Protein AF-A0AAV5VQE6-F1 (afdb_monomer_lite)

Sequence (149 aa):
SFTLLSVVDKVRTVQEENRRARDAAANLRRQAEALIKEAEKVEKQAACRLSNSLNMIEFEIQQSEIDDNLLHNRLANMTTPPPSNTFAPIVAPKVPAPKKGEIVSEYISETIDYGNGIQVTTQKDIQHSGRSKKSGRKSKKSKRPRRRN

pLDDT: mean 70.96, std 20.76, range [38.78, 98.19]

Organism: NCBI:txid1538716

Foldseek 3Di:
DQDPVNVVVVVVVVVVVVVVVVVVVVVVVVVVVVVVVVVVVVVVVVVVVVVVVVVVVVVVVVVVVVVVVVVVVVVVVVPDDDPPPPDDPDPDDDDDDDDPPDDDFDWDWDWDDPDPPDIDIDTDTPPPPDDDDDDDDDDDDDDDDDDDD

Radius of gyration: 41.71 Å; chains: 1; bounding box: 83×59×109 Å

Structure (mmCIF, N/CA/C/O backbone):
data_AF-A0AAV5VQE6-F1
#
_entry.id   AF-A0AAV5VQE6-F1
#
loop_
_atom_site.group_PDB
_atom_site.id
_atom_site.type_symbol
_atom_site.label_atom_id
_atom_site.label_alt_id
_atom_site.label_comp_id
_atom_site.label_asym_id
_atom_site.label_entity_id
_atom_site.la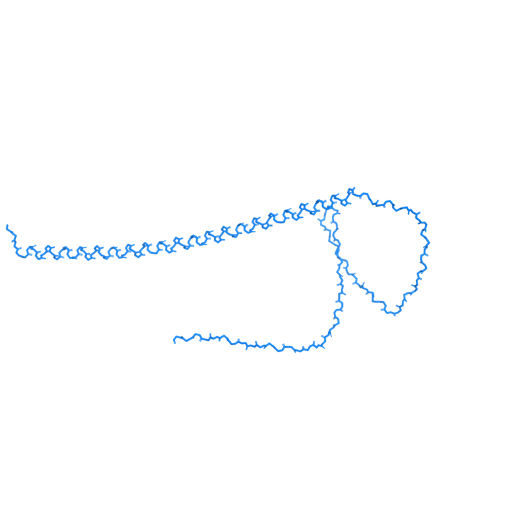bel_seq_id
_atom_site.pdbx_PDB_ins_code
_atom_site.Cartn_x
_atom_site.Cartn_y
_atom_site.Cartn_z
_atom_site.occupancy
_atom_site.B_iso_or_equiv
_atom_site.auth_seq_id
_atom_site.auth_comp_id
_atom_site.auth_asym_id
_atom_site.auth_atom_id
_atom_site.pdbx_PDB_model_num
ATOM 1 N N . SER A 1 1 ? -30.420 15.619 47.903 1.00 54.91 1 SER A N 1
ATOM 2 C CA . SER A 1 1 ? -29.889 14.459 48.643 1.00 54.91 1 SER A CA 1
ATOM 3 C C . SER A 1 1 ? -29.432 13.384 47.683 1.00 54.91 1 SER A C 1
ATOM 5 O O . SER A 1 1 ? -30.186 13.025 46.790 1.00 54.91 1 SER A O 1
ATOM 7 N N . PHE A 1 2 ? -28.197 12.912 47.836 1.00 65.00 2 PHE A N 1
ATOM 8 C CA . PHE A 1 2 ? -27.641 11.796 47.072 1.00 65.00 2 PHE A CA 1
ATOM 9 C C . PHE A 1 2 ? -27.984 10.507 47.830 1.00 65.00 2 PHE A C 1
ATOM 11 O O . PHE A 1 2 ? -27.585 10.358 48.982 1.00 65.00 2 PHE A O 1
ATOM 18 N N . THR A 1 3 ? -28.774 9.613 47.239 1.00 83.81 3 THR A N 1
ATOM 19 C CA . THR A 1 3 ? -29.077 8.311 47.851 1.00 83.81 3 THR A CA 1
ATOM 20 C C . THR A 1 3 ? -28.030 7.290 47.419 1.00 83.81 3 THR A C 1
ATOM 22 O O . THR A 1 3 ? -27.503 7.367 46.309 1.00 83.81 3 THR A O 1
ATOM 25 N N . LEU A 1 4 ? -27.726 6.317 48.282 1.00 84.88 4 LEU A N 1
ATOM 26 C CA . LEU A 1 4 ? -26.753 5.257 47.990 1.00 84.88 4 LEU A CA 1
ATOM 27 C C . LEU A 1 4 ? -27.097 4.513 46.682 1.00 84.88 4 LEU A C 1
ATOM 29 O O . LEU A 1 4 ? -26.212 4.232 45.880 1.00 84.88 4 LEU A O 1
ATOM 33 N N . LEU A 1 5 ? -28.394 4.293 46.424 1.00 85.69 5 LEU A N 1
ATOM 34 C CA . LEU A 1 5 ? -28.901 3.723 45.169 1.00 85.69 5 LEU A CA 1
ATOM 35 C C . LEU A 1 5 ? -28.505 4.556 43.938 1.00 85.69 5 LEU A C 1
ATOM 37 O O . LEU A 1 5 ? -28.007 4.003 42.962 1.00 85.69 5 LEU A O 1
ATOM 41 N N . SER A 1 6 ? -28.610 5.890 44.005 1.00 90.25 6 SER A N 1
ATOM 42 C CA . SER A 1 6 ? -28.200 6.769 42.900 1.00 90.25 6 SER A CA 1
ATOM 43 C C . SER A 1 6 ? -26.692 6.728 42.620 1.00 90.25 6 SER A C 1
ATOM 45 O O . SER A 1 6 ? -26.290 6.975 41.481 1.00 90.25 6 SER A O 1
ATOM 47 N N . VAL A 1 7 ? -25.849 6.449 43.622 1.00 92.19 7 VAL A N 1
ATOM 48 C CA . VAL A 1 7 ? -24.401 6.251 43.417 1.00 92.19 7 VAL A CA 1
ATOM 49 C C . VAL A 1 7 ? -24.157 4.959 42.645 1.00 92.19 7 VAL A C 1
ATOM 51 O O . VAL A 1 7 ? -23.404 4.964 41.674 1.00 92.19 7 VAL A O 1
ATOM 54 N N . VAL A 1 8 ? -24.803 3.868 43.062 1.00 93.62 8 VAL A N 1
ATOM 55 C CA . VAL A 1 8 ? -24.622 2.535 42.471 1.00 93.62 8 VAL A CA 1
ATOM 56 C C . VAL A 1 8 ? -25.004 2.537 40.991 1.00 93.62 8 VAL A C 1
ATOM 58 O O . VAL A 1 8 ? -24.230 2.046 40.167 1.00 93.62 8 VAL A O 1
ATOM 61 N N . ASP A 1 9 ? -26.126 3.164 40.636 1.00 94.19 9 ASP A N 1
ATOM 62 C CA . ASP A 1 9 ? -26.555 3.264 39.237 1.00 94.19 9 ASP A CA 1
ATOM 63 C C . ASP A 1 9 ? -25.556 4.056 38.384 1.00 94.19 9 ASP A C 1
ATOM 65 O O . ASP A 1 9 ? -25.191 3.625 37.292 1.00 94.19 9 ASP A O 1
ATOM 69 N N . LYS A 1 10 ? -25.030 5.175 38.901 1.00 95.12 10 LYS A N 1
ATOM 70 C CA . LYS A 1 10 ? -24.014 5.973 38.193 1.00 95.12 10 LYS A CA 1
ATOM 71 C C . LYS A 1 10 ? -22.712 5.203 37.998 1.00 95.12 10 LYS A C 1
ATOM 73 O O . LYS A 1 10 ? -22.143 5.245 36.910 1.00 95.12 10 LYS A O 1
ATOM 78 N N . VAL A 1 11 ? -22.248 4.484 39.021 1.00 95.69 11 VAL A N 1
ATOM 79 C CA . VAL A 1 11 ? -21.042 3.647 38.921 1.00 95.69 11 VAL A CA 1
ATOM 80 C C . VAL A 1 11 ? -21.235 2.557 37.870 1.00 95.69 11 VAL A C 1
ATOM 82 O O . VAL A 1 11 ? -20.339 2.339 37.055 1.00 95.69 11 VAL A O 1
ATOM 85 N N . ARG A 1 12 ? -22.411 1.920 37.829 1.00 96.38 12 ARG A N 1
ATOM 86 C CA . ARG A 1 12 ? -22.735 0.910 36.816 1.00 96.38 12 ARG A CA 1
ATOM 87 C C . ARG A 1 12 ? -22.709 1.492 35.402 1.00 96.38 12 ARG A C 1
ATOM 89 O O . ARG A 1 12 ? -22.118 0.880 34.515 1.00 96.38 12 ARG A O 1
ATOM 96 N N . THR A 1 13 ? -23.290 2.674 35.195 1.00 96.44 13 THR A N 1
ATOM 97 C CA . THR A 1 13 ? -23.265 3.354 33.890 1.00 96.44 13 THR A CA 1
ATOM 98 C C . THR A 1 13 ? -21.838 3.674 33.454 1.00 96.44 13 THR A C 1
ATOM 100 O O . THR A 1 13 ? -21.451 3.332 32.340 1.00 96.44 13 THR A O 1
ATOM 103 N N . VAL A 1 14 ? -21.017 4.230 34.350 1.00 96.94 14 VAL A N 1
ATOM 104 C CA . VAL A 1 14 ? -19.609 4.542 34.050 1.00 96.94 14 VAL A CA 1
ATOM 105 C C . VAL A 1 14 ? -18.809 3.278 33.724 1.00 96.94 14 VAL A C 1
ATOM 107 O O . VAL A 1 14 ? -17.978 3.293 32.819 1.00 96.94 14 VAL A O 1
ATOM 110 N N . GLN A 1 15 ? -19.048 2.167 34.424 1.00 97.50 15 GLN A N 1
ATOM 111 C CA . GLN A 1 15 ? -18.389 0.891 34.127 1.00 97.50 15 GLN A CA 1
ATOM 112 C C . GLN A 1 15 ? -18.762 0.357 32.740 1.00 97.50 15 GLN A C 1
ATOM 114 O O . GLN A 1 15 ? -17.886 -0.107 32.005 1.00 97.50 15 GLN A O 1
ATOM 119 N N . GLU A 1 16 ? -20.037 0.450 32.372 1.00 97.75 16 G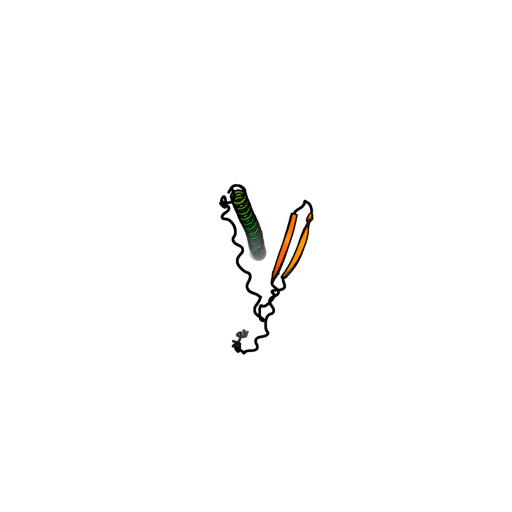LU A N 1
ATOM 120 C CA . GLU A 1 16 ? -20.533 0.029 31.063 1.00 97.75 16 GLU A CA 1
ATOM 121 C C . GLU A 1 16 ? -19.961 0.905 29.937 1.00 97.75 16 GLU A C 1
ATOM 123 O O . GLU A 1 16 ? -19.484 0.390 28.924 1.00 97.75 16 GLU A O 1
ATOM 128 N N . GLU A 1 17 ? -19.917 2.223 30.127 1.00 97.50 17 GLU A N 1
ATOM 129 C CA . GLU A 1 17 ? -19.283 3.146 29.180 1.00 97.50 17 GLU A CA 1
ATOM 130 C C . GLU A 1 17 ? -17.782 2.880 29.038 1.00 97.50 17 GLU A C 1
ATOM 132 O O . GLU A 1 17 ? -17.266 2.831 27.921 1.00 97.50 17 GLU A O 1
ATOM 137 N N . ASN A 1 18 ? -17.077 2.631 30.146 1.00 97.62 18 ASN A N 1
ATOM 138 C CA . ASN A 1 18 ? -15.651 2.303 30.117 1.00 97.62 18 ASN A CA 1
ATOM 139 C C . ASN A 1 18 ? -15.402 0.995 29.356 1.00 97.62 18 ASN A C 1
ATOM 141 O O . ASN A 1 18 ? -14.464 0.905 28.563 1.00 97.62 18 ASN A O 1
ATOM 145 N N . ARG A 1 19 ? -16.268 -0.007 29.543 1.00 98.19 19 ARG A N 1
ATOM 146 C CA . ARG A 1 19 ? -16.215 -1.258 28.781 1.00 98.19 19 ARG A CA 1
ATOM 147 C C . ARG A 1 19 ? -16.401 -1.003 27.285 1.00 98.19 19 ARG A C 1
ATOM 149 O O . ARG A 1 19 ? -15.554 -1.420 26.500 1.00 98.19 19 ARG A O 1
ATOM 156 N N . ARG A 1 20 ? -17.436 -0.254 26.897 1.00 97.94 20 ARG A N 1
ATOM 157 C CA . ARG A 1 20 ? -17.688 0.101 25.488 1.00 97.94 20 ARG A CA 1
ATOM 158 C C . ARG A 1 20 ? -16.528 0.876 24.872 1.00 97.94 20 ARG A C 1
ATOM 160 O O . ARG A 1 20 ? -16.136 0.589 23.745 1.00 97.94 20 ARG A O 1
ATOM 167 N N . ALA A 1 21 ? -15.944 1.816 25.615 1.00 97.19 21 ALA A N 1
ATOM 168 C CA . ALA A 1 21 ? -14.784 2.579 25.167 1.00 97.19 21 ALA A CA 1
ATOM 169 C C . ALA A 1 21 ? -13.560 1.677 24.940 1.00 97.19 21 ALA A C 1
ATOM 171 O O . ALA A 1 21 ? -12.855 1.836 23.943 1.00 97.19 21 ALA A O 1
ATOM 172 N N . ARG A 1 22 ? -13.321 0.693 25.819 1.00 98.00 22 ARG A N 1
ATOM 173 C CA . ARG A 1 22 ? -12.243 -0.296 25.641 1.00 98.00 22 ARG A CA 1
ATOM 174 C C . ARG A 1 22 ? -12.475 -1.185 24.425 1.00 98.00 22 ARG A C 1
ATOM 176 O O . ARG A 1 22 ? -11.536 -1.403 23.662 1.00 98.00 22 ARG A O 1
ATOM 183 N N . ASP A 1 23 ? -13.703 -1.651 24.223 1.00 98.12 23 ASP A N 1
ATOM 184 C CA . ASP A 1 23 ? -14.059 -2.485 23.072 1.00 98.12 23 ASP A CA 1
ATOM 185 C C . ASP A 1 23 ? -13.905 -1.702 21.755 1.00 98.12 23 ASP A C 1
ATOM 187 O O . ASP A 1 23 ? -13.308 -2.195 20.794 1.00 98.12 23 ASP A O 1
ATOM 191 N N . ALA A 1 24 ? -14.345 -0.439 21.727 1.00 97.81 24 ALA A N 1
ATOM 192 C CA . ALA A 1 24 ? -14.141 0.459 20.592 1.00 97.81 24 ALA A CA 1
ATOM 193 C C . ALA A 1 24 ? -12.648 0.711 20.320 1.00 97.81 24 ALA A C 1
ATOM 195 O O . ALA A 1 24 ? -12.201 0.599 19.178 1.00 97.81 24 ALA A O 1
ATOM 196 N N . ALA A 1 25 ? -11.852 0.975 21.361 1.00 97.69 25 ALA A N 1
ATOM 197 C CA . ALA A 1 25 ? -10.409 1.164 21.230 1.00 97.69 25 ALA A CA 1
ATOM 198 C C . ALA A 1 25 ? -9.700 -0.101 20.712 1.00 97.69 25 ALA A C 1
ATOM 200 O O . ALA A 1 25 ? -8.794 -0.005 19.884 1.00 97.69 25 ALA A O 1
ATOM 201 N N . ALA A 1 26 ? -10.117 -1.290 21.156 1.00 97.81 26 ALA A N 1
ATOM 202 C CA . ALA A 1 26 ? -9.582 -2.556 20.661 1.00 97.81 26 ALA A CA 1
ATOM 203 C C . ALA A 1 26 ? -9.908 -2.771 19.174 1.00 97.81 26 ALA A C 1
ATOM 205 O O . ALA A 1 26 ? -9.038 -3.189 18.407 1.00 97.81 26 ALA A O 1
ATOM 206 N N . ASN A 1 27 ? -11.129 -2.440 18.748 1.00 98.06 27 ASN A N 1
ATOM 207 C CA . ASN A 1 27 ? -11.521 -2.509 17.340 1.00 98.06 27 ASN A CA 1
ATOM 208 C C . ASN A 1 27 ? -10.730 -1.521 16.475 1.00 98.06 27 ASN A C 1
ATOM 210 O O . ASN A 1 27 ? -10.211 -1.916 15.432 1.00 98.06 27 ASN A O 1
ATOM 214 N N . LEU A 1 28 ? -10.569 -0.276 16.930 1.00 97.94 28 LEU A N 1
ATOM 215 C CA . LEU A 1 28 ? -9.771 0.732 16.227 1.00 97.94 28 LEU A CA 1
ATOM 216 C C . LEU A 1 28 ? -8.303 0.311 16.094 1.00 97.94 28 LEU A C 1
ATOM 218 O O . LEU A 1 28 ? -7.723 0.462 15.023 1.00 97.94 28 LEU A O 1
ATOM 222 N N . ARG A 1 29 ? -7.710 -0.289 17.135 1.00 98.12 29 ARG A N 1
ATOM 223 C CA . ARG A 1 29 ? -6.341 -0.832 17.059 1.00 98.12 29 ARG A CA 1
ATOM 224 C C . ARG A 1 29 ? -6.212 -1.930 16.007 1.00 98.12 29 ARG A C 1
ATOM 226 O O . ARG A 1 29 ? -5.291 -1.885 15.202 1.00 98.12 29 ARG A O 1
ATOM 233 N N . ARG A 1 30 ? -7.160 -2.871 15.955 1.00 97.94 30 ARG A N 1
ATOM 234 C CA . ARG A 1 30 ? -7.166 -3.929 14.928 1.00 97.94 30 ARG A CA 1
ATOM 235 C C . ARG A 1 30 ? -7.301 -3.362 13.515 1.00 97.94 30 ARG A C 1
ATOM 237 O O . ARG A 1 30 ? -6.632 -3.844 12.606 1.00 97.94 30 ARG A O 1
ATOM 244 N N . GLN A 1 31 ? -8.148 -2.349 13.330 1.00 97.81 31 GLN A N 1
ATOM 245 C CA . GLN A 1 31 ? -8.288 -1.667 12.041 1.00 97.81 31 GLN A CA 1
ATOM 246 C C . GLN A 1 31 ? -6.993 -0.952 11.646 1.00 97.81 31 GLN A C 1
ATOM 248 O O . GLN A 1 31 ? -6.541 -1.101 10.515 1.00 97.81 31 GLN A O 1
ATOM 253 N N . ALA A 1 32 ? -6.355 -0.245 12.582 1.00 97.75 32 ALA A N 1
ATOM 254 C CA . ALA A 1 32 ? -5.074 0.410 12.339 1.00 97.75 32 ALA A CA 1
ATOM 255 C C . ALA A 1 32 ? -3.979 -0.601 11.954 1.00 97.75 32 ALA A C 1
ATOM 257 O O . ALA A 1 32 ? -3.280 -0.399 10.967 1.00 97.75 32 ALA A O 1
ATOM 258 N N . GLU A 1 33 ? -3.870 -1.725 12.665 1.00 97.88 33 GLU A N 1
ATOM 259 C CA . GLU A 1 33 ? -2.924 -2.799 12.328 1.00 97.88 33 GLU A CA 1
ATOM 260 C C . GLU A 1 33 ? -3.191 -3.413 10.946 1.00 97.88 33 GLU A C 1
ATOM 262 O O . GLU A 1 33 ? -2.250 -3.748 10.224 1.00 97.88 33 GLU A O 1
ATOM 267 N N . ALA A 1 34 ? -4.462 -3.571 10.563 1.00 97.44 34 ALA A N 1
ATOM 268 C CA . ALA A 1 34 ? -4.831 -4.062 9.239 1.00 97.44 34 ALA A CA 1
ATOM 269 C C . ALA A 1 34 ? -4.410 -3.078 8.136 1.00 97.44 34 ALA A C 1
ATOM 271 O O . ALA A 1 34 ? -3.791 -3.497 7.158 1.00 97.44 34 ALA A O 1
ATOM 272 N N . LEU A 1 35 ? -4.672 -1.782 8.333 1.00 97.56 35 LEU A N 1
ATOM 273 C CA . LEU A 1 35 ? -4.277 -0.727 7.397 1.00 97.56 35 LEU A CA 1
ATOM 274 C C . LEU A 1 35 ? -2.754 -0.609 7.268 1.00 97.56 35 LEU A C 1
ATOM 276 O O . LEU A 1 35 ? -2.255 -0.456 6.158 1.00 97.56 35 LEU A O 1
ATOM 280 N N . ILE A 1 36 ? -2.004 -0.742 8.367 1.00 97.19 36 ILE A N 1
ATOM 281 C CA . ILE A 1 36 ? -0.531 -0.748 8.332 1.00 97.19 36 ILE A CA 1
ATOM 282 C C . ILE A 1 36 ? -0.023 -1.909 7.468 1.00 97.19 36 ILE A C 1
ATOM 284 O O . ILE A 1 36 ? 0.802 -1.706 6.580 1.00 97.19 36 ILE A O 1
ATOM 288 N N . LYS A 1 37 ? -0.556 -3.122 7.662 1.00 97.00 37 LYS A N 1
ATOM 289 C CA . LYS A 1 37 ? -0.172 -4.290 6.849 1.00 97.00 37 LYS A CA 1
ATOM 290 C C . LYS A 1 37 ? -0.524 -4.120 5.373 1.00 97.00 37 LYS A C 1
ATOM 292 O O . LYS A 1 37 ? 0.209 -4.596 4.505 1.00 97.00 37 LYS A O 1
ATOM 297 N N . GLU A 1 38 ? -1.653 -3.485 5.079 1.00 97.38 38 GLU A N 1
ATOM 298 C CA . GLU A 1 38 ? -2.050 -3.185 3.707 1.00 97.38 38 GLU A CA 1
ATOM 299 C C . GLU A 1 38 ? -1.115 -2.152 3.067 1.00 97.38 38 GLU A C 1
ATOM 301 O O . GLU A 1 38 ? -0.641 -2.377 1.952 1.00 97.38 38 GLU A O 1
ATOM 306 N N . ALA A 1 39 ? -0.760 -1.092 3.796 1.00 95.19 39 ALA A N 1
ATOM 307 C CA . ALA A 1 39 ? 0.202 -0.091 3.347 1.00 95.19 39 ALA A CA 1
ATOM 308 C C . ALA A 1 39 ? 1.574 -0.717 3.039 1.00 95.19 39 ALA A C 1
ATOM 310 O O . ALA A 1 39 ? 2.098 -0.522 1.944 1.00 95.19 39 ALA A O 1
ATOM 311 N N . GLU A 1 40 ? 2.105 -1.562 3.931 1.00 96.69 40 GLU A N 1
ATOM 312 C CA . GLU A 1 40 ? 3.363 -2.290 3.696 1.00 96.69 40 GLU A CA 1
ATOM 313 C C . GLU A 1 40 ? 3.302 -3.185 2.448 1.00 96.69 40 GLU A C 1
ATOM 315 O O . GLU A 1 40 ? 4.292 -3.364 1.730 1.00 96.69 40 GLU A O 1
ATOM 320 N N . LYS A 1 41 ? 2.143 -3.797 2.178 1.00 96.50 41 LYS A N 1
ATOM 321 C CA . LYS A 1 41 ? 1.947 -4.628 0.985 1.00 96.50 41 LYS A CA 1
ATOM 322 C C . LYS A 1 41 ? 1.972 -3.777 -0.282 1.00 96.50 41 LYS A C 1
ATOM 324 O O . LYS A 1 41 ? 2.601 -4.184 -1.261 1.00 96.50 41 LYS A O 1
ATOM 329 N N . VAL A 1 42 ? 1.302 -2.627 -0.269 1.00 96.12 42 VAL A N 1
ATOM 330 C CA . VAL A 1 42 ? 1.294 -1.680 -1.392 1.00 96.12 42 VAL A CA 1
ATOM 331 C C . VAL A 1 42 ? 2.699 -1.138 -1.644 1.00 96.12 42 VAL A C 1
ATOM 333 O O . VAL A 1 42 ? 3.146 -1.142 -2.789 1.00 96.12 42 VAL A O 1
ATOM 336 N N . GLU A 1 43 ? 3.432 -0.769 -0.595 1.00 94.69 43 GLU A N 1
ATOM 337 C CA . GLU A 1 43 ? 4.816 -0.295 -0.694 1.00 94.69 43 GLU A CA 1
ATOM 338 C C . GLU A 1 43 ? 5.728 -1.346 -1.342 1.00 94.69 43 GLU A C 1
ATOM 340 O O . GLU A 1 43 ? 6.421 -1.058 -2.319 1.00 94.69 43 GLU A O 1
ATOM 345 N N . LYS A 1 44 ? 5.660 -2.603 -0.884 1.00 94.31 44 LYS A N 1
ATOM 346 C CA . LYS A 1 44 ? 6.422 -3.715 -1.483 1.00 94.31 44 LYS A CA 1
ATOM 347 C C . LYS A 1 44 ? 6.071 -3.936 -2.954 1.00 94.31 44 LYS A C 1
ATOM 349 O O . LYS A 1 44 ? 6.956 -4.209 -3.766 1.00 94.31 44 LYS A O 1
ATOM 354 N N . GLN A 1 45 ? 4.792 -3.826 -3.315 1.00 94.25 45 GLN A N 1
ATOM 355 C CA . GLN A 1 45 ? 4.363 -3.943 -4.710 1.00 94.25 45 GLN A CA 1
ATOM 356 C C . GLN A 1 45 ? 4.884 -2.787 -5.567 1.00 94.25 45 GLN A C 1
ATOM 358 O O . GLN A 1 45 ? 5.345 -3.026 -6.684 1.00 94.25 45 GLN A O 1
ATOM 363 N N . ALA A 1 46 ? 4.840 -1.557 -5.054 1.00 89.81 46 ALA A N 1
ATOM 364 C CA . ALA A 1 46 ? 5.372 -0.386 -5.739 1.00 89.81 46 ALA A CA 1
ATOM 365 C C . ALA A 1 46 ? 6.887 -0.512 -5.955 1.00 89.81 46 ALA A C 1
ATOM 367 O O . ALA A 1 46 ? 7.352 -0.346 -7.081 1.00 89.81 46 ALA A O 1
ATOM 368 N N . ALA A 1 47 ? 7.635 -0.911 -4.924 1.00 92.38 47 ALA A N 1
ATOM 369 C CA . ALA A 1 47 ? 9.075 -1.138 -5.014 1.00 92.38 47 ALA A CA 1
ATOM 370 C C . ALA A 1 47 ? 9.432 -2.198 -6.071 1.00 92.38 47 ALA A C 1
ATOM 372 O O . ALA A 1 47 ? 10.338 -1.993 -6.876 1.00 92.38 47 ALA A O 1
ATOM 373 N N . CYS A 1 48 ? 8.684 -3.306 -6.128 1.00 91.62 48 CYS A N 1
ATOM 374 C CA . CYS A 1 48 ? 8.889 -4.341 -7.143 1.00 91.62 48 CYS A CA 1
ATOM 375 C C . CYS A 1 48 ? 8.631 -3.820 -8.567 1.00 91.62 48 CYS A C 1
ATOM 377 O O . CYS A 1 48 ? 9.425 -4.083 -9.469 1.00 91.62 48 CYS A O 1
ATOM 379 N N . ARG A 1 49 ? 7.555 -3.048 -8.773 1.00 92.94 49 ARG A N 1
ATOM 380 C CA . ARG A 1 49 ? 7.256 -2.441 -10.080 1.00 92.94 49 ARG A CA 1
ATOM 381 C C . ARG A 1 49 ? 8.350 -1.469 -10.512 1.00 92.94 49 ARG A C 1
ATOM 383 O O . ARG A 1 49 ? 8.816 -1.569 -11.639 1.00 92.94 49 ARG A O 1
ATOM 390 N N . LEU A 1 50 ? 8.786 -0.591 -9.608 1.00 92.19 50 LEU A N 1
ATOM 391 C CA . LEU A 1 50 ? 9.861 0.363 -9.879 1.00 92.19 50 LEU A CA 1
ATOM 392 C C . LEU A 1 50 ? 11.175 -0.346 -10.213 1.00 92.19 50 LEU A C 1
ATOM 394 O O . LEU A 1 50 ? 11.809 0.004 -11.200 1.00 92.19 50 LEU A O 1
ATOM 398 N N . SER A 1 51 ? 11.551 -1.378 -9.453 1.00 94.69 51 SER A N 1
ATOM 399 C CA . SER A 1 51 ? 12.756 -2.165 -9.737 1.00 94.69 51 SER A CA 1
ATOM 400 C C . SER A 1 51 ? 12.700 -2.827 -11.116 1.00 94.69 51 SER A C 1
ATOM 402 O O . SER A 1 51 ? 13.680 -2.768 -11.852 1.00 94.69 51 SER A O 1
ATOM 404 N N . ASN A 1 52 ? 11.556 -3.398 -11.504 1.00 89.31 52 ASN A N 1
ATOM 405 C CA . ASN A 1 52 ? 11.400 -3.982 -12.836 1.00 89.31 52 ASN A CA 1
ATOM 406 C C . ASN A 1 52 ? 11.512 -2.923 -13.942 1.00 89.31 52 ASN A C 1
ATOM 408 O O . ASN A 1 52 ? 12.164 -3.172 -14.952 1.00 89.31 52 ASN A O 1
ATOM 412 N N . SER A 1 53 ? 10.903 -1.749 -13.755 1.00 90.38 53 SER A N 1
ATOM 413 C CA . SER A 1 53 ? 11.006 -0.644 -14.715 1.00 90.38 53 SER A CA 1
ATOM 414 C C . SER A 1 53 ? 12.440 -0.135 -14.854 1.00 90.38 53 SER A C 1
ATOM 416 O O . SER A 1 53 ? 12.889 0.079 -15.974 1.00 90.38 53 SER A O 1
ATOM 418 N N . LEU A 1 54 ? 13.175 0.006 -13.748 1.00 91.38 54 LEU A N 1
ATOM 419 C CA . LEU A 1 54 ? 14.582 0.411 -13.783 1.00 91.38 54 LEU A CA 1
ATOM 420 C C . LEU A 1 54 ? 15.448 -0.610 -14.526 1.00 91.38 54 LEU A C 1
ATOM 422 O O . LEU A 1 54 ? 16.235 -0.212 -15.375 1.00 91.38 54 LEU A O 1
ATOM 426 N N . ASN A 1 55 ? 15.246 -1.907 -14.283 1.00 89.44 55 ASN A N 1
ATOM 427 C CA . ASN A 1 55 ? 15.986 -2.956 -14.990 1.00 89.44 55 ASN A CA 1
ATOM 428 C C . ASN A 1 55 ? 15.706 -2.948 -16.503 1.00 89.44 55 ASN A C 1
ATOM 430 O O . ASN A 1 55 ? 16.608 -3.200 -17.296 1.00 89.44 55 ASN A O 1
ATOM 434 N N . MET A 1 56 ? 14.463 -2.667 -16.914 1.00 92.44 56 MET A N 1
ATOM 435 C CA . MET A 1 56 ? 14.118 -2.539 -18.335 1.00 92.44 56 MET A CA 1
ATOM 436 C C . MET A 1 56 ? 14.812 -1.338 -18.979 1.00 92.44 56 MET A C 1
ATOM 438 O O . MET A 1 56 ? 15.371 -1.476 -20.061 1.00 92.44 56 MET A O 1
ATOM 442 N N . ILE A 1 57 ? 14.826 -0.192 -18.293 1.00 88.56 57 ILE A N 1
ATOM 443 C CA . ILE A 1 57 ? 15.521 1.012 -18.766 1.00 88.56 57 ILE A CA 1
ATOM 444 C C . ILE A 1 57 ? 17.030 0.758 -18.864 1.00 88.56 57 ILE A C 1
ATOM 446 O O . ILE A 1 57 ? 17.648 1.113 -19.861 1.00 88.56 57 ILE A O 1
ATOM 450 N N . GLU A 1 58 ? 17.628 0.114 -17.859 1.00 90.81 58 GLU A N 1
ATOM 451 C CA . GLU A 1 58 ? 19.051 -0.239 -17.878 1.00 90.81 58 GLU A CA 1
ATOM 452 C C . GLU A 1 58 ? 19.385 -1.159 -19.059 1.00 90.81 58 GLU A C 1
ATOM 454 O O . GLU A 1 58 ? 20.378 -0.942 -19.751 1.00 90.81 58 GLU A O 1
ATOM 459 N N . PHE A 1 59 ? 18.525 -2.141 -19.342 1.00 89.31 59 PHE A N 1
ATOM 460 C CA . PHE A 1 59 ? 18.680 -3.009 -20.505 1.00 89.31 59 PHE A CA 1
ATOM 461 C C . PHE A 1 59 ? 18.587 -2.237 -21.829 1.00 89.31 59 PHE A C 1
ATOM 463 O O . PHE A 1 59 ? 19.407 -2.458 -22.717 1.00 89.31 59 PHE A O 1
ATOM 470 N N . GLU A 1 60 ? 17.622 -1.325 -21.972 1.00 88.19 60 GLU A N 1
ATOM 471 C CA . GLU A 1 60 ? 17.476 -0.490 -23.175 1.00 88.19 60 GLU A CA 1
ATOM 472 C C . GLU A 1 60 ? 18.702 0.403 -23.406 1.00 88.19 60 GLU A C 1
ATOM 474 O O . GLU A 1 60 ? 19.196 0.484 -24.532 1.00 88.19 60 GLU A O 1
ATOM 479 N N . ILE A 1 61 ? 19.243 1.008 -22.342 1.00 86.12 61 ILE A N 1
ATOM 480 C CA . ILE A 1 61 ? 20.478 1.799 -22.413 1.00 86.12 61 ILE A CA 1
ATOM 481 C C . ILE A 1 61 ? 21.644 0.917 -22.875 1.00 86.12 61 ILE A C 1
ATOM 483 O O . ILE A 1 61 ? 22.313 1.262 -23.849 1.00 86.12 61 ILE A O 1
ATOM 487 N N . GLN A 1 62 ? 21.845 -0.251 -22.257 1.00 85.69 62 GLN A N 1
ATOM 488 C CA . GLN A 1 62 ? 22.922 -1.173 -22.644 1.00 85.69 62 GLN A CA 1
ATOM 489 C C . GLN A 1 62 ? 22.816 -1.621 -24.109 1.00 85.69 62 GLN A C 1
ATOM 491 O O . GLN A 1 62 ? 23.833 -1.722 -24.792 1.00 85.69 62 GLN A O 1
ATOM 496 N N . GLN A 1 63 ? 21.604 -1.872 -24.616 1.00 79.81 63 GLN A N 1
ATOM 497 C CA . GLN A 1 63 ? 21.411 -2.201 -26.033 1.00 79.81 63 GLN A CA 1
ATOM 498 C C . GLN A 1 63 ? 21.773 -1.024 -26.943 1.00 79.81 63 GLN A C 1
ATOM 500 O O . GLN A 1 63 ? 22.490 -1.220 -27.922 1.00 79.81 63 GLN A O 1
ATOM 505 N N . SER A 1 64 ? 21.360 0.198 -26.592 1.00 77.69 64 SER A N 1
ATOM 506 C CA . SER A 1 64 ? 21.713 1.389 -27.378 1.00 77.69 64 SER A CA 1
ATOM 507 C C . SER A 1 64 ? 23.227 1.629 -27.439 1.00 77.69 64 SER A C 1
ATOM 509 O O . SER A 1 64 ? 23.759 1.949 -28.499 1.00 77.69 64 SER A O 1
ATOM 511 N N . GLU A 1 65 ? 23.948 1.372 -26.343 1.00 83.75 65 GLU A N 1
ATOM 512 C CA . GLU A 1 65 ? 25.412 1.467 -26.309 1.00 83.75 65 GLU A CA 1
ATOM 513 C C . GLU A 1 65 ? 26.081 0.409 -27.202 1.00 83.75 65 GLU A C 1
ATOM 515 O O . GLU A 1 65 ? 27.107 0.674 -27.837 1.00 83.75 65 GLU A O 1
ATOM 520 N N . ILE A 1 66 ? 25.523 -0.803 -27.271 1.00 76.12 66 ILE A N 1
ATOM 521 C CA . ILE A 1 66 ? 26.007 -1.850 -28.182 1.00 76.12 66 ILE A CA 1
ATOM 522 C C . ILE A 1 66 ? 25.794 -1.424 -29.640 1.00 76.12 66 ILE A C 1
ATOM 524 O O . ILE A 1 66 ? 26.711 -1.577 -30.456 1.00 76.12 66 ILE A O 1
ATOM 528 N N . ASP A 1 67 ? 24.629 -0.864 -29.961 1.00 77.31 67 ASP A N 1
ATOM 529 C CA . ASP A 1 67 ? 24.292 -0.404 -31.310 1.00 77.31 67 ASP A CA 1
ATOM 530 C C . ASP A 1 67 ? 25.200 0.749 -31.771 1.00 77.31 67 ASP A C 1
ATOM 532 O O . ASP A 1 67 ? 25.739 0.704 -32.884 1.00 77.31 67 ASP A O 1
ATOM 536 N N . ASP A 1 68 ? 25.468 1.728 -30.903 1.00 77.00 68 ASP A N 1
ATOM 537 C CA . ASP A 1 68 ? 26.392 2.834 -31.188 1.00 77.00 68 ASP A CA 1
ATOM 538 C C . ASP A 1 68 ? 27.823 2.334 -31.443 1.00 77.00 68 ASP A C 1
ATOM 540 O O . ASP A 1 68 ? 28.483 2.742 -32.409 1.00 77.00 68 ASP A O 1
ATOM 544 N N . ASN A 1 69 ? 28.298 1.385 -30.632 1.00 74.38 69 ASN A N 1
ATOM 545 C CA . ASN A 1 69 ? 29.605 0.758 -30.830 1.00 74.38 69 ASN A CA 1
ATOM 546 C C . ASN A 1 69 ? 29.671 -0.037 -32.145 1.00 74.38 69 ASN A C 1
ATOM 548 O O . ASN A 1 69 ? 30.698 -0.034 -32.835 1.00 74.38 69 ASN A O 1
ATOM 552 N N . LEU A 1 70 ? 28.586 -0.714 -32.531 1.00 77.44 70 LEU A N 1
ATOM 553 C CA . LEU A 1 70 ? 28.507 -1.443 -33.797 1.00 77.44 70 LEU A CA 1
ATOM 554 C C . LEU A 1 70 ? 28.549 -0.487 -34.998 1.00 77.44 70 LEU A C 1
ATOM 556 O O . LEU A 1 70 ? 29.247 -0.763 -35.982 1.00 77.44 70 LEU A O 1
ATOM 560 N N . LEU A 1 71 ? 27.847 0.646 -34.912 1.00 72.06 71 LEU A N 1
ATOM 561 C CA . LEU A 1 71 ? 27.870 1.702 -35.925 1.00 72.06 71 LEU A CA 1
ATOM 562 C C . LEU A 1 71 ? 29.263 2.322 -36.063 1.00 72.06 71 LEU A C 1
ATOM 564 O O . LEU A 1 71 ? 29.762 2.448 -37.186 1.00 72.06 71 LEU A O 1
ATOM 568 N N . HIS A 1 72 ? 29.925 2.634 -34.946 1.00 70.12 72 HIS A N 1
ATOM 569 C CA . HIS A 1 72 ? 31.282 3.184 -34.950 1.00 70.12 72 HIS A CA 1
ATOM 570 C C . HIS A 1 72 ? 32.287 2.228 -35.617 1.00 70.12 72 HIS A C 1
ATOM 572 O O . HIS A 1 72 ? 33.063 2.636 -36.484 1.00 70.12 72 HIS A O 1
ATOM 578 N N . ASN A 1 73 ? 32.211 0.931 -35.299 1.00 70.38 73 ASN A N 1
ATOM 579 C CA . ASN A 1 73 ? 33.062 -0.093 -35.912 1.00 70.38 73 ASN A CA 1
ATOM 580 C C . ASN A 1 73 ? 32.794 -0.270 -37.416 1.00 70.38 73 ASN A C 1
ATOM 582 O O . ASN A 1 73 ? 33.732 -0.400 -38.207 1.00 70.38 73 ASN A O 1
ATOM 586 N N . ARG A 1 74 ? 31.526 -0.244 -37.850 1.00 68.88 74 ARG A N 1
ATOM 587 C CA . ARG A 1 74 ? 31.190 -0.285 -39.285 1.00 68.88 74 ARG A CA 1
ATOM 588 C C . ARG A 1 74 ? 31.722 0.938 -40.030 1.00 68.88 74 ARG A C 1
ATOM 590 O O . ARG A 1 74 ? 32.219 0.792 -41.146 1.00 68.88 74 ARG A O 1
ATOM 597 N N . LEU A 1 75 ? 31.659 2.120 -39.421 1.00 68.00 75 LEU A N 1
ATOM 598 C CA . LEU A 1 75 ? 32.173 3.352 -40.018 1.00 68.00 75 LEU A CA 1
ATOM 599 C C . LEU A 1 75 ? 33.705 3.329 -40.167 1.00 68.00 75 LEU A C 1
ATOM 601 O O . LEU A 1 75 ? 34.226 3.720 -41.215 1.00 68.00 75 LEU A O 1
ATOM 605 N N . ALA A 1 76 ? 34.426 2.814 -39.169 1.00 67.62 76 ALA A N 1
ATOM 606 C CA . ALA A 1 76 ? 35.881 2.651 -39.230 1.00 67.62 76 ALA A CA 1
ATOM 607 C C . ALA A 1 76 ? 36.320 1.674 -40.342 1.00 67.62 76 ALA A C 1
ATOM 609 O O . ALA A 1 76 ? 37.308 1.913 -41.040 1.00 67.62 76 ALA A O 1
ATOM 610 N N . ASN A 1 77 ? 35.541 0.614 -40.574 1.00 61.75 77 ASN A N 1
ATOM 611 C CA . ASN A 1 77 ? 35.812 -0.363 -41.632 1.00 61.75 77 ASN A CA 1
ATOM 612 C C . ASN A 1 77 ? 35.481 0.149 -43.046 1.00 61.75 77 ASN A C 1
ATOM 614 O O . ASN A 1 77 ? 36.047 -0.348 -44.013 1.00 61.75 77 ASN A O 1
ATOM 618 N N . MET A 1 78 ? 34.581 1.130 -43.194 1.00 61.69 78 MET A N 1
ATOM 619 C CA . MET A 1 78 ? 34.302 1.759 -44.496 1.00 61.69 78 MET A CA 1
ATOM 620 C C . MET A 1 78 ? 35.292 2.873 -44.853 1.00 61.69 78 MET A C 1
ATOM 622 O O . MET A 1 78 ? 35.485 3.171 -46.028 1.00 61.69 78 MET A O 1
ATOM 626 N N . THR A 1 79 ? 35.899 3.512 -43.852 1.00 60.69 79 THR A N 1
ATOM 627 C CA . THR A 1 79 ? 36.802 4.659 -44.052 1.00 60.69 79 THR A CA 1
ATOM 628 C C . THR A 1 79 ? 38.276 4.272 -44.120 1.00 60.69 79 THR A C 1
ATOM 630 O O . THR A 1 79 ? 39.093 5.086 -44.551 1.00 60.69 79 THR A O 1
ATOM 633 N N . THR A 1 80 ? 38.635 3.037 -43.763 1.00 56.09 80 THR A N 1
ATOM 634 C CA . THR A 1 80 ? 39.974 2.500 -44.012 1.00 56.09 80 THR A CA 1
ATOM 635 C C . THR A 1 80 ? 40.049 1.966 -45.447 1.00 56.09 80 THR A C 1
ATOM 637 O O . THR A 1 80 ? 39.406 0.964 -45.762 1.00 56.09 80 THR A O 1
ATOM 640 N N . PRO A 1 81 ? 40.796 2.618 -46.364 1.00 57.00 81 PRO A N 1
ATOM 641 C CA . PRO A 1 81 ? 40.999 2.060 -47.694 1.00 57.00 81 PRO A CA 1
ATOM 642 C C . PRO A 1 81 ? 41.684 0.692 -47.554 1.00 57.00 81 PRO A C 1
ATOM 644 O O . PRO A 1 81 ? 42.566 0.548 -46.698 1.00 57.00 81 PRO A O 1
ATOM 647 N N . PRO A 1 82 ? 41.311 -0.319 -48.364 1.00 59.69 82 PRO A N 1
ATOM 648 C CA . PRO A 1 82 ? 42.024 -1.585 -48.348 1.00 59.69 82 PRO A CA 1
ATOM 649 C C . PRO A 1 82 ? 43.511 -1.298 -48.591 1.00 59.69 82 PRO A C 1
ATOM 651 O O . PRO A 1 82 ? 43.829 -0.455 -49.440 1.00 59.69 82 PRO A O 1
ATOM 654 N N . PRO A 1 83 ? 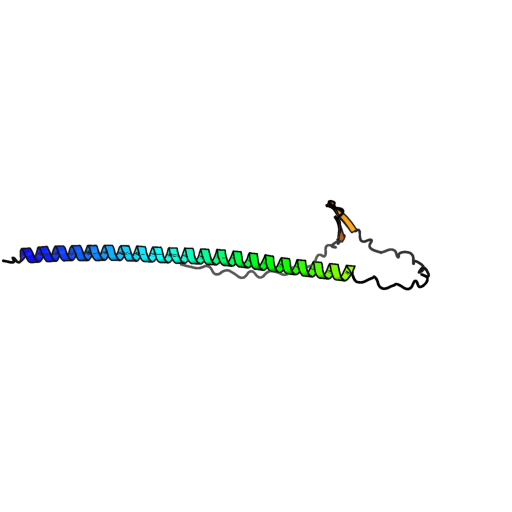44.430 -1.948 -47.851 1.00 59.91 83 PRO A N 1
ATOM 655 C CA . PRO A 1 83 ? 45.853 -1.765 -48.087 1.00 59.91 83 PRO A CA 1
ATOM 656 C C . PRO A 1 83 ? 46.113 -2.031 -49.568 1.00 59.91 83 PRO A C 1
ATOM 658 O O . PRO A 1 83 ? 45.638 -3.033 -50.108 1.00 59.91 83 PRO A O 1
ATOM 661 N N . SER A 1 84 ? 46.802 -1.107 -50.245 1.00 50.59 84 SER A N 1
ATOM 662 C CA . SER A 1 84 ? 47.111 -1.275 -51.660 1.00 50.59 84 SER A CA 1
ATOM 663 C C . SER A 1 84 ? 47.969 -2.528 -51.802 1.00 50.59 84 SER A C 1
ATOM 665 O O . SER A 1 84 ? 49.168 -2.507 -51.524 1.00 50.59 84 SER A O 1
ATOM 667 N N . ASN A 1 85 ? 47.354 -3.638 -52.199 1.00 49.59 85 ASN A N 1
ATOM 668 C CA . ASN A 1 85 ? 48.091 -4.819 -52.593 1.00 49.59 85 ASN A CA 1
ATOM 669 C C . ASN A 1 85 ? 48.831 -4.457 -53.877 1.00 49.59 85 ASN A C 1
ATOM 671 O O . ASN A 1 85 ? 48.254 -4.418 -54.964 1.00 49.59 85 ASN A O 1
ATOM 675 N N . THR A 1 86 ? 50.119 -4.160 -53.735 1.00 46.16 86 THR A N 1
ATOM 676 C CA . THR A 1 86 ? 51.082 -4.193 -54.825 1.00 46.16 86 THR A CA 1
ATOM 677 C C . THR A 1 86 ? 50.916 -5.546 -55.511 1.00 46.16 86 THR A C 1
ATOM 679 O O . THR A 1 86 ? 51.151 -6.587 -54.898 1.00 46.16 86 THR A O 1
ATOM 682 N N . PHE A 1 87 ? 50.443 -5.544 -56.757 1.00 44.38 87 PHE A N 1
ATOM 683 C CA . PHE A 1 87 ? 50.329 -6.742 -57.583 1.00 44.38 87 PHE A CA 1
ATOM 684 C C . PHE A 1 87 ? 51.733 -7.327 -57.794 1.00 44.38 87 PHE A C 1
ATOM 686 O O . PHE A 1 87 ? 52.450 -6.950 -58.719 1.00 44.38 87 PHE A O 1
ATOM 693 N N . ALA A 1 88 ? 52.148 -8.247 -56.928 1.00 49.72 88 ALA A N 1
ATOM 694 C CA . ALA A 1 88 ? 53.167 -9.218 -57.287 1.00 49.72 88 ALA A CA 1
ATOM 695 C C . ALA A 1 88 ? 52.512 -10.221 -58.255 1.00 49.72 88 ALA A C 1
ATOM 697 O O . ALA A 1 88 ? 51.384 -10.654 -57.997 1.00 49.72 88 ALA A O 1
ATOM 698 N N . PRO A 1 89 ? 53.155 -10.584 -59.379 1.00 45.41 89 PRO A N 1
ATOM 699 C CA . PRO A 1 89 ? 52.590 -11.548 -60.313 1.00 45.41 89 PRO A CA 1
ATOM 700 C C . PRO A 1 89 ? 52.331 -12.871 -59.583 1.00 45.41 89 PRO A C 1
ATOM 702 O O . PRO A 1 89 ? 53.247 -13.487 -59.039 1.00 45.41 89 PRO A O 1
ATOM 705 N N . ILE A 1 90 ? 51.065 -13.292 -59.553 1.00 48.91 90 ILE A N 1
ATOM 706 C CA . ILE A 1 90 ? 50.641 -14.553 -58.946 1.00 48.91 90 ILE A CA 1
ATOM 707 C C . ILE A 1 90 ? 51.175 -15.682 -59.829 1.00 48.91 90 ILE A C 1
ATOM 709 O O . ILE A 1 90 ? 50.586 -16.034 -60.849 1.00 48.91 90 ILE A O 1
ATOM 713 N N . VAL A 1 91 ? 52.310 -16.258 -59.440 1.00 46.94 91 VAL A N 1
ATOM 714 C CA . VAL A 1 91 ? 52.711 -17.581 -59.917 1.00 46.94 91 VAL A CA 1
ATOM 715 C C . VAL A 1 91 ? 51.718 -18.567 -59.313 1.00 46.94 91 VAL A C 1
ATOM 717 O O . VAL A 1 91 ? 51.676 -18.742 -58.097 1.00 46.94 91 VAL A O 1
ATOM 720 N N . ALA A 1 92 ? 50.879 -19.165 -60.159 1.00 45.88 92 ALA A N 1
ATOM 721 C CA . ALA A 1 92 ? 49.875 -20.132 -59.738 1.00 45.88 92 ALA A CA 1
ATOM 722 C C . ALA A 1 92 ? 50.538 -21.275 -58.940 1.00 45.88 92 ALA A C 1
ATOM 724 O O . ALA A 1 92 ? 51.395 -21.979 -59.488 1.00 45.88 92 ALA A O 1
ATOM 725 N N . PRO A 1 93 ? 50.175 -21.496 -57.662 1.00 46.81 93 PRO A N 1
ATOM 726 C CA . PRO A 1 93 ? 50.645 -22.665 -56.944 1.00 46.81 93 PRO A CA 1
ATOM 727 C C . PRO A 1 93 ? 50.028 -23.909 -57.588 1.00 46.81 93 PRO A C 1
ATOM 729 O O . PRO A 1 93 ? 48.817 -24.011 -57.784 1.00 46.81 93 PRO A O 1
ATOM 732 N N . LYS A 1 94 ? 50.890 -24.857 -57.952 1.00 48.78 94 LYS A N 1
ATOM 733 C CA . LYS A 1 94 ? 50.517 -26.144 -58.537 1.00 48.78 94 LYS A CA 1
ATOM 734 C C . LYS A 1 94 ? 49.612 -26.889 -57.548 1.00 48.78 94 LYS A C 1
ATOM 736 O O . LYS A 1 94 ? 50.078 -27.311 -56.494 1.00 48.78 94 LYS A O 1
ATOM 741 N N . VAL A 1 95 ? 48.330 -27.017 -57.884 1.00 46.56 95 VAL A N 1
ATOM 742 C CA . VAL A 1 95 ? 47.312 -27.696 -57.069 1.00 46.56 95 VAL A CA 1
ATOM 743 C C . VAL A 1 95 ? 47.718 -29.165 -56.876 1.00 46.56 95 VAL A C 1
ATOM 745 O O . VAL A 1 95 ? 47.822 -29.891 -57.870 1.00 46.56 95 VAL A O 1
ATOM 748 N N . PRO A 1 96 ? 47.969 -29.645 -55.643 1.00 54.47 96 PRO A N 1
ATOM 749 C CA . PRO A 1 96 ? 48.085 -31.073 -55.391 1.00 54.47 96 PRO A CA 1
ATOM 750 C C . PRO A 1 96 ? 46.693 -31.704 -55.474 1.00 54.47 96 PRO A C 1
ATOM 752 O O . PRO A 1 96 ? 45.729 -31.164 -54.938 1.00 54.47 96 PRO A O 1
ATOM 755 N N . ALA A 1 97 ? 46.592 -32.858 -56.132 1.00 51.00 97 ALA A N 1
ATOM 756 C CA . ALA A 1 97 ? 45.356 -33.629 -56.188 1.00 51.00 97 ALA A CA 1
ATOM 757 C C . ALA A 1 97 ? 44.861 -33.994 -54.769 1.00 51.00 97 ALA A C 1
ATOM 759 O O . ALA A 1 97 ? 45.688 -34.316 -53.905 1.00 51.00 97 ALA A O 1
ATOM 760 N N . PRO A 1 98 ? 43.537 -33.984 -54.524 1.00 43.91 98 PRO A N 1
ATOM 761 C CA . PRO A 1 98 ? 42.973 -34.269 -53.211 1.00 43.91 98 PRO A CA 1
ATOM 762 C C . PRO A 1 98 ? 43.327 -35.694 -52.770 1.00 43.91 98 PRO A C 1
ATOM 764 O O . PRO A 1 98 ? 43.155 -36.670 -53.508 1.00 43.91 98 PRO A O 1
ATOM 767 N N . LYS A 1 99 ? 43.848 -35.823 -51.546 1.00 50.50 99 LYS A N 1
ATOM 768 C CA . LYS A 1 99 ? 44.089 -37.127 -50.921 1.00 50.50 99 LYS A CA 1
ATOM 769 C C . LYS A 1 99 ? 42.736 -37.731 -50.545 1.00 50.50 99 LYS A C 1
ATOM 771 O O . LYS A 1 99 ? 41.916 -37.079 -49.908 1.00 50.50 99 LYS A O 1
ATOM 776 N N . LYS A 1 100 ? 42.509 -38.998 -50.908 1.00 42.91 100 LYS A N 1
ATOM 777 C CA . LYS A 1 100 ? 41.340 -39.771 -50.456 1.00 42.91 100 LYS A CA 1
ATOM 778 C C . LYS A 1 100 ? 41.247 -39.701 -48.924 1.00 42.91 100 LYS A C 1
ATOM 780 O O . LYS A 1 100 ? 42.154 -40.180 -48.247 1.00 42.91 100 LYS A O 1
ATOM 785 N N . GLY A 1 101 ? 40.164 -39.116 -48.411 1.00 48.94 101 GLY A N 1
ATOM 786 C CA . GLY A 1 101 ? 39.894 -38.976 -46.974 1.00 48.94 101 GLY A CA 1
ATOM 787 C C . GLY A 1 101 ? 39.534 -37.563 -46.502 1.00 48.94 101 GLY A C 1
ATOM 788 O O . GLY A 1 101 ? 39.294 -37.383 -45.313 1.00 48.94 101 GLY A O 1
ATOM 789 N N . GLU A 1 1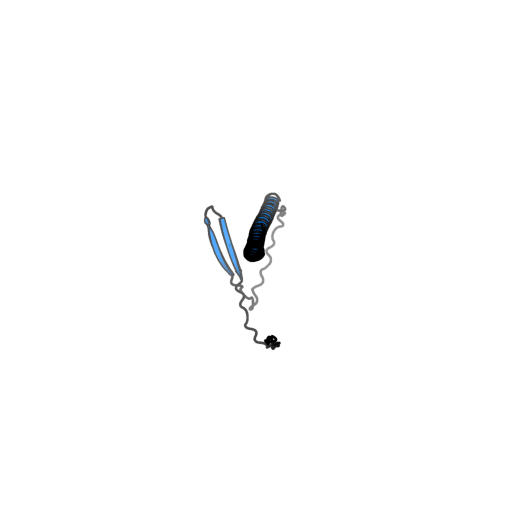02 ? 39.488 -36.572 -47.394 1.00 40.31 102 GLU A N 1
ATOM 790 C CA . GLU A 1 102 ? 39.061 -35.210 -47.062 1.00 40.31 102 GLU A CA 1
ATOM 791 C C . GLU A 1 102 ? 37.545 -35.170 -46.806 1.00 40.31 102 GLU A C 1
ATOM 793 O O . GLU A 1 102 ? 36.739 -35.518 -47.670 1.00 40.31 102 GLU A O 1
ATOM 798 N N . ILE A 1 103 ? 37.165 -34.816 -45.576 1.00 47.50 103 ILE A N 1
ATOM 799 C CA . ILE A 1 103 ? 35.770 -34.629 -45.179 1.00 47.50 103 ILE A CA 1
ATOM 800 C C . ILE A 1 103 ? 35.280 -33.381 -45.908 1.00 47.50 103 ILE A C 1
ATOM 802 O O . ILE A 1 103 ? 35.687 -32.271 -45.577 1.00 47.50 103 ILE A O 1
ATOM 806 N N . VAL A 1 104 ? 34.421 -33.574 -46.906 1.00 45.47 104 VAL A N 1
ATOM 807 C CA . VAL A 1 104 ? 33.642 -32.490 -47.501 1.00 45.47 104 VAL A CA 1
ATOM 808 C C . VAL A 1 104 ? 32.693 -32.006 -46.412 1.00 45.47 104 VAL A C 1
ATOM 810 O O . VAL A 1 104 ? 31.741 -32.703 -46.060 1.00 45.47 104 VAL A O 1
ATOM 813 N N . SER A 1 105 ? 32.984 -30.856 -45.810 1.00 50.09 105 SER A N 1
ATOM 814 C CA . SER A 1 105 ? 32.011 -30.166 -44.976 1.00 50.09 105 SER A CA 1
ATOM 815 C C . SER A 1 105 ? 30.885 -29.683 -45.888 1.00 50.09 105 SER A C 1
ATOM 817 O O . SER A 1 105 ? 31.059 -28.781 -46.704 1.00 50.09 105 SER A O 1
ATOM 819 N N . GLU A 1 106 ? 29.731 -30.341 -45.796 1.00 50.50 106 GLU A N 1
ATOM 820 C CA . GLU A 1 106 ? 28.499 -29.841 -46.392 1.00 50.50 106 GLU A CA 1
ATOM 821 C C . GLU A 1 106 ? 28.011 -28.658 -45.552 1.00 50.50 106 GLU A C 1
ATOM 823 O O . GLU A 1 106 ? 27.717 -28.792 -44.361 1.00 50.50 106 GLU A O 1
ATOM 828 N N . TYR A 1 107 ? 27.944 -27.487 -46.180 1.00 51.47 107 TYR A N 1
ATOM 829 C CA . TYR A 1 107 ? 27.314 -26.302 -45.614 1.00 51.47 107 TYR A CA 1
ATOM 830 C C . TYR A 1 107 ? 25.963 -26.130 -46.292 1.00 51.47 107 TYR A C 1
ATOM 832 O O . TYR A 1 107 ? 25.869 -26.160 -47.520 1.00 51.47 107 TYR A O 1
ATOM 840 N N . ILE A 1 108 ? 24.919 -25.917 -45.498 1.00 51.16 108 ILE A N 1
ATOM 841 C CA . ILE A 1 108 ? 23.651 -25.418 -46.024 1.00 51.16 108 ILE A CA 1
ATOM 842 C C . ILE A 1 108 ? 23.658 -23.908 -45.818 1.00 51.16 108 ILE A C 1
ATOM 844 O O . ILE A 1 108 ? 23.788 -23.417 -44.693 1.00 51.16 108 ILE A O 1
ATOM 848 N N . SER A 1 109 ? 23.545 -23.185 -46.927 1.00 50.12 109 SER A N 1
ATOM 849 C CA . SER A 1 109 ? 23.363 -21.738 -46.949 1.00 50.12 109 SER A CA 1
ATOM 850 C C . SER A 1 109 ? 21.868 -21.451 -46.951 1.00 50.12 109 SER A C 1
ATOM 852 O O . SER A 1 109 ? 21.184 -21.772 -47.922 1.00 50.12 109 SER A O 1
ATOM 854 N N . GLU A 1 110 ? 21.358 -20.837 -45.889 1.00 53.59 110 GLU A N 1
ATOM 855 C CA . GLU A 1 110 ? 20.031 -20.218 -45.917 1.00 53.59 110 GLU A CA 1
ATOM 856 C C . GLU A 1 110 ? 20.221 -18.708 -46.066 1.00 53.59 110 GLU A C 1
ATOM 858 O O . GLU A 1 110 ? 20.866 -18.063 -45.232 1.00 53.59 110 GLU A O 1
ATOM 863 N N . THR A 1 111 ? 19.685 -18.159 -47.154 1.00 56.53 111 THR A N 1
ATOM 864 C CA . THR A 1 111 ? 19.636 -16.718 -47.404 1.00 56.53 111 THR A CA 1
ATOM 865 C C . THR A 1 111 ? 18.208 -16.251 -47.189 1.00 56.53 111 THR A C 1
ATOM 867 O O . THR A 1 111 ? 17.286 -16.753 -47.832 1.00 56.53 111 THR A O 1
ATOM 870 N N . ILE A 1 112 ? 18.025 -15.294 -46.283 1.00 51.91 112 ILE A N 1
ATOM 871 C CA . ILE A 1 112 ? 16.733 -14.645 -46.054 1.00 51.91 112 ILE A CA 1
ATOM 872 C C . ILE A 1 112 ? 16.833 -13.223 -46.606 1.00 51.91 112 ILE A C 1
ATOM 874 O O . ILE A 1 112 ? 17.740 -12.468 -46.241 1.00 51.91 112 ILE A O 1
ATOM 878 N N . ASP A 1 113 ? 15.912 -12.887 -47.509 1.00 61.56 113 ASP A N 1
ATOM 879 C CA . ASP A 1 113 ? 15.753 -11.544 -48.065 1.00 61.56 113 ASP A CA 1
ATOM 880 C C . ASP A 1 113 ? 14.694 -10.793 -47.252 1.00 61.56 113 ASP A C 1
ATOM 882 O O . ASP A 1 113 ? 13.550 -11.240 -47.139 1.00 61.56 113 ASP A O 1
ATOM 886 N N . TYR A 1 114 ? 15.093 -9.672 -46.655 1.00 59.78 114 TYR A N 1
ATOM 887 C CA . TYR A 1 114 ? 14.225 -8.848 -45.811 1.00 59.78 114 TYR A CA 1
ATOM 888 C C . TYR A 1 114 ? 13.618 -7.654 -46.571 1.00 59.78 114 TYR A C 1
ATOM 890 O O . TYR A 1 114 ? 12.930 -6.830 -45.965 1.00 59.78 114 TYR A O 1
ATOM 898 N N . GLY A 1 115 ? 13.844 -7.544 -47.886 1.00 49.03 115 GLY A N 1
ATOM 899 C CA . GLY A 1 115 ? 13.514 -6.353 -48.667 1.00 49.03 115 GLY A CA 1
ATOM 900 C C . GLY A 1 115 ? 14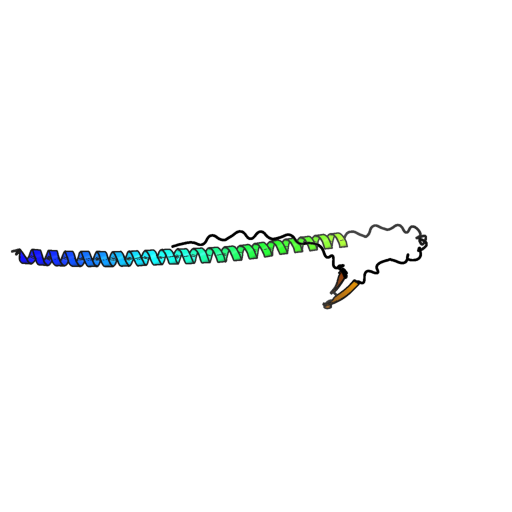.536 -5.221 -48.477 1.00 49.03 115 GLY A C 1
ATOM 901 O O . GLY A 1 115 ? 15.363 -5.242 -47.568 1.00 49.03 115 GLY A O 1
ATOM 902 N N . ASN A 1 116 ? 14.504 -4.223 -49.370 1.00 45.38 116 ASN A N 1
ATOM 903 C CA . ASN A 1 116 ? 15.473 -3.110 -49.464 1.00 45.38 116 ASN A CA 1
ATOM 904 C C . ASN A 1 116 ? 16.920 -3.511 -49.823 1.00 45.38 116 ASN A C 1
ATOM 906 O O . ASN A 1 116 ? 17.860 -2.774 -49.531 1.00 45.38 116 ASN A O 1
ATOM 910 N N . GLY A 1 117 ? 17.111 -4.658 -50.485 1.00 51.06 117 GLY A N 1
ATOM 911 C CA . GLY A 1 117 ? 18.426 -5.101 -50.968 1.00 51.06 117 GLY A CA 1
ATOM 912 C C . GLY A 1 117 ? 19.350 -5.647 -49.876 1.00 51.06 117 GLY A C 1
ATOM 913 O O . GLY A 1 117 ? 20.531 -5.875 -50.133 1.00 51.06 117 GLY A O 1
ATOM 914 N N . ILE A 1 118 ? 18.830 -5.870 -48.665 1.00 38.78 118 ILE A N 1
ATOM 915 C CA . ILE A 1 118 ? 19.576 -6.475 -47.563 1.00 38.78 118 ILE A CA 1
ATOM 916 C C . ILE A 1 118 ? 19.328 -7.983 -47.579 1.00 38.78 118 ILE A C 1
ATOM 918 O O . ILE A 1 118 ? 18.255 -8.461 -47.210 1.00 38.78 118 ILE A O 1
ATOM 922 N N . GLN A 1 119 ? 20.355 -8.732 -47.976 1.00 54.97 119 GLN A N 1
ATOM 923 C CA . GLN A 1 119 ? 20.370 -10.189 -47.911 1.00 54.97 119 GLN A CA 1
ATOM 924 C C . GLN A 1 119 ? 21.280 -10.635 -46.773 1.00 54.97 119 GLN A C 1
ATOM 926 O O . GLN A 1 119 ? 22.461 -10.283 -46.731 1.00 54.97 119 GLN A O 1
ATOM 931 N N . VAL A 1 120 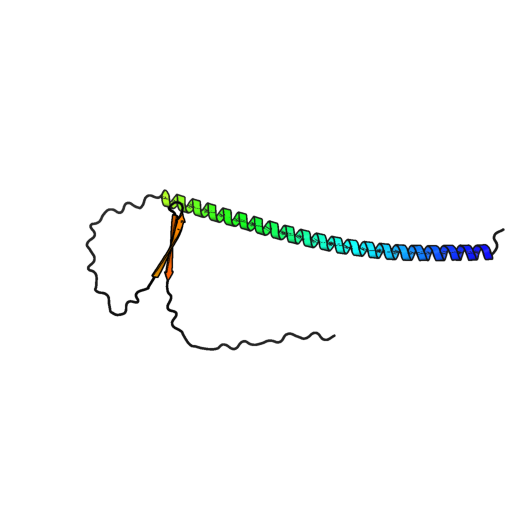? 20.737 -11.429 -45.852 1.00 54.38 120 VAL A N 1
ATOM 932 C CA . VAL A 1 120 ? 21.529 -12.057 -44.791 1.00 54.38 120 VAL A CA 1
ATOM 933 C C . VAL A 1 120 ? 21.681 -13.528 -45.140 1.00 54.38 120 VAL A C 1
ATOM 935 O O . VAL A 1 120 ? 20.695 -14.258 -45.225 1.00 54.38 120 VAL A O 1
ATOM 938 N N . THR A 1 121 ? 22.924 -13.955 -45.358 1.00 56.97 121 THR A N 1
ATOM 939 C CA . THR A 1 121 ? 23.256 -15.360 -45.607 1.00 56.97 121 THR A CA 1
ATOM 940 C C . THR A 1 121 ? 23.873 -15.943 -44.351 1.00 56.97 121 THR A C 1
ATOM 942 O O . THR A 1 121 ? 24.914 -15.476 -43.891 1.00 56.97 121 THR A O 1
ATOM 945 N N . THR A 1 122 ? 23.236 -16.967 -43.798 1.00 55.53 122 THR A N 1
ATOM 946 C CA . THR A 1 122 ? 23.781 -17.729 -42.674 1.00 55.53 122 THR A CA 1
ATOM 947 C C . THR A 1 122 ? 24.265 -19.084 -43.159 1.00 55.53 122 THR A C 1
ATOM 949 O O . THR A 1 122 ? 23.510 -19.831 -43.780 1.00 55.53 122 THR A O 1
ATOM 952 N N . GLN A 1 123 ? 25.525 -19.400 -42.861 1.00 51.59 123 GLN A N 1
ATOM 953 C CA . GLN A 1 123 ? 26.094 -20.731 -43.053 1.00 51.59 123 GLN A CA 1
ATOM 954 C C . GLN A 1 123 ? 26.007 -21.487 -41.730 1.00 51.59 123 GLN A C 1
ATOM 956 O O . GLN A 1 123 ? 26.438 -20.983 -40.691 1.00 51.59 123 GLN A O 1
ATOM 961 N N . LYS A 1 124 ? 25.415 -22.681 -41.760 1.00 56.28 124 LYS A N 1
ATOM 962 C CA . LYS A 1 124 ? 25.419 -23.601 -40.619 1.00 56.28 124 LYS A CA 1
ATOM 963 C C . LYS A 1 124 ? 26.284 -24.805 -40.951 1.00 56.28 124 LYS A C 1
ATOM 965 O O . LYS A 1 124 ? 26.033 -25.499 -41.935 1.00 56.28 124 LYS A O 1
ATOM 970 N N . ASP A 1 125 ? 27.249 -25.069 -40.081 1.00 50.47 125 ASP A N 1
ATOM 971 C CA . ASP A 1 125 ? 28.077 -26.267 -40.140 1.00 50.47 125 ASP A CA 1
ATOM 972 C C . ASP A 1 125 ? 27.238 -27.473 -39.723 1.00 50.47 125 ASP A C 1
ATOM 974 O O . ASP A 1 125 ? 26.750 -27.551 -38.588 1.00 50.47 125 ASP A O 1
ATOM 978 N N . ILE A 1 126 ? 27.090 -28.451 -40.616 1.00 53.84 126 ILE A N 1
ATOM 979 C CA . ILE A 1 126 ? 26.504 -29.736 -40.243 1.00 53.84 126 ILE A CA 1
ATOM 980 C C . ILE A 1 126 ? 27.568 -30.515 -39.470 1.00 53.84 126 ILE A C 1
ATOM 982 O O . ILE A 1 126 ? 28.381 -31.250 -40.029 1.00 53.84 126 ILE A O 1
ATOM 986 N N . GLN A 1 127 ? 27.578 -30.370 -38.146 1.00 48.59 127 GLN A N 1
ATOM 987 C CA . GLN A 1 127 ? 28.378 -31.252 -37.305 1.00 48.59 127 GLN A CA 1
ATOM 988 C C . GLN A 1 127 ? 27.748 -32.649 -37.294 1.00 48.59 127 GLN A C 1
ATOM 990 O O . GLN A 1 127 ? 26.777 -32.915 -36.579 1.00 48.59 127 GLN A O 1
ATOM 995 N N . HIS A 1 128 ? 28.328 -33.583 -38.048 1.00 44.59 128 HIS A N 1
ATOM 996 C CA . HIS A 1 128 ? 28.072 -35.008 -37.857 1.00 44.59 128 HIS A CA 1
ATOM 997 C C . HIS A 1 128 ? 28.656 -35.450 -36.509 1.00 44.59 128 HIS A C 1
ATOM 999 O O . HIS A 1 128 ? 29.795 -35.908 -36.412 1.00 44.59 128 HIS A O 1
ATOM 1005 N N . SER A 1 129 ? 27.880 -35.292 -35.432 1.00 45.91 129 SER A N 1
ATOM 1006 C CA . SER A 1 129 ? 28.269 -35.793 -34.113 1.00 45.91 129 SER A CA 1
ATOM 1007 C C . SER A 1 129 ? 28.267 -37.326 -34.118 1.00 45.91 129 SER A C 1
ATOM 1009 O O . SER A 1 129 ? 27.240 -38.000 -34.016 1.00 45.91 129 SER A O 1
ATOM 1011 N N . GLY A 1 130 ? 29.461 -37.902 -34.263 1.00 44.97 130 GLY A N 1
ATOM 1012 C CA . GLY A 1 130 ? 29.701 -39.317 -34.020 1.00 44.97 130 GLY A CA 1
ATOM 1013 C C . GLY A 1 130 ? 29.277 -39.674 -32.595 1.00 44.97 130 GLY A C 1
ATOM 1014 O O . GLY A 1 130 ? 29.804 -39.151 -31.613 1.00 44.97 130 GLY A O 1
ATOM 1015 N N . ARG A 1 131 ? 28.295 -40.568 -32.479 1.00 45.00 131 ARG A N 1
ATOM 1016 C CA . ARG A 1 131 ? 27.724 -41.074 -31.226 1.00 45.00 131 ARG A CA 1
ATOM 1017 C C . ARG A 1 131 ? 28.792 -41.794 -30.390 1.00 45.00 131 ARG A C 1
ATOM 1019 O O . ARG A 1 131 ? 28.963 -43.005 -30.505 1.00 45.00 131 ARG A O 1
ATOM 1026 N N . SER A 1 132 ? 29.481 -41.070 -29.511 1.00 45.06 132 SER A N 1
ATOM 1027 C CA . SER A 1 132 ? 30.392 -41.664 -28.528 1.00 45.06 132 SER A CA 1
ATOM 1028 C C . SER A 1 132 ? 29.601 -42.241 -27.346 1.00 45.06 132 SER A C 1
ATOM 1030 O O . SER A 1 132 ? 28.967 -41.517 -26.578 1.00 45.06 132 SER A O 1
ATOM 1032 N N . LYS A 1 133 ? 29.599 -43.573 -27.205 1.00 52.41 133 LYS A N 1
ATOM 1033 C CA . LYS A 1 133 ? 29.093 -44.281 -26.018 1.00 52.41 133 LYS A CA 1
ATOM 1034 C C . LYS A 1 133 ? 30.223 -44.451 -24.996 1.00 52.41 133 LYS A C 1
ATOM 1036 O O . LYS A 1 133 ? 31.119 -45.249 -25.248 1.00 52.41 133 LYS A O 1
ATOM 1041 N N . LYS A 1 134 ? 30.142 -43.778 -23.841 1.00 41.31 134 LYS A N 1
ATOM 1042 C CA . LYS A 1 134 ? 30.782 -44.105 -22.533 1.00 41.31 134 LYS A CA 1
ATOM 1043 C C . LYS A 1 134 ? 30.582 -42.903 -21.597 1.00 41.31 134 LYS A C 1
ATOM 1045 O O . LYS A 1 134 ? 30.686 -41.780 -22.053 1.00 41.31 134 LYS A O 1
ATOM 1050 N N . SER A 1 135 ? 30.334 -42.985 -20.296 1.00 42.47 135 SER A N 1
ATOM 1051 C CA . SER A 1 135 ? 30.025 -44.048 -19.334 1.00 42.47 135 SER A CA 1
ATOM 1052 C C . SER A 1 135 ? 29.571 -43.330 -18.051 1.00 42.47 135 SER A C 1
ATOM 1054 O O . SER A 1 135 ? 30.029 -42.226 -17.767 1.00 42.47 135 SER A O 1
ATOM 1056 N N . GLY A 1 136 ? 28.647 -43.933 -17.303 1.00 53.41 136 GLY A N 1
ATOM 1057 C CA . GLY A 1 136 ? 27.881 -43.279 -16.241 1.00 53.41 136 GLY A CA 1
ATOM 1058 C C . GLY A 1 136 ? 28.675 -42.699 -15.063 1.00 53.41 136 GLY A C 1
ATOM 1059 O O . GLY A 1 136 ? 29.629 -43.292 -14.564 1.00 53.41 136 GLY A O 1
ATOM 1060 N N . ARG A 1 137 ? 28.168 -41.579 -14.536 1.00 54.91 137 ARG A N 1
ATOM 1061 C CA . ARG A 1 137 ? 28.517 -41.048 -13.215 1.00 54.91 137 ARG A CA 1
ATOM 1062 C C . ARG A 1 137 ? 27.236 -40.926 -12.386 1.00 54.91 137 ARG A C 1
ATOM 1064 O O . ARG A 1 137 ? 26.339 -40.157 -12.711 1.00 54.91 137 ARG A O 1
ATOM 1071 N N . LYS A 1 138 ? 27.131 -41.761 -11.347 1.00 55.00 138 LYS A N 1
ATOM 1072 C CA . LYS A 1 138 ? 25.968 -41.884 -10.452 1.00 55.00 138 LYS A CA 1
ATOM 1073 C C . LYS A 1 138 ? 25.739 -40.585 -9.664 1.00 55.00 138 LYS A C 1
ATOM 1075 O O . LYS A 1 138 ? 26.631 -40.138 -8.946 1.00 55.00 138 LYS A O 1
ATOM 1080 N N . SER A 1 139 ? 24.531 -40.027 -9.742 1.00 52.03 139 SER A N 1
ATOM 1081 C CA . SER A 1 139 ? 24.075 -38.905 -8.914 1.00 52.03 139 SER A CA 1
ATOM 1082 C C . SER A 1 139 ? 23.821 -39.366 -7.472 1.00 52.03 139 SER A C 1
ATOM 1084 O O . SER A 1 139 ? 22.978 -40.237 -7.237 1.00 52.03 139 SER A O 1
ATOM 1086 N N . LYS A 1 140 ? 24.509 -38.779 -6.486 1.00 56.75 140 LYS A N 1
ATOM 1087 C CA . LYS A 1 140 ? 24.174 -38.973 -5.068 1.00 56.75 140 LYS A CA 1
ATOM 1088 C C . LYS A 1 140 ? 22.945 -38.129 -4.714 1.00 56.75 140 LYS A C 1
ATOM 1090 O O . LYS A 1 140 ? 23.005 -36.910 -4.641 1.00 56.75 140 LYS A O 1
ATOM 1095 N N . LYS A 1 141 ? 21.832 -38.823 -4.483 1.00 57.50 141 LYS A N 1
ATOM 1096 C CA . LYS A 1 141 ? 20.569 -38.333 -3.921 1.00 57.50 141 LYS A CA 1
ATOM 1097 C C . LYS A 1 141 ? 20.762 -38.070 -2.420 1.00 57.50 141 LYS A C 1
ATOM 1099 O O . LYS A 1 141 ? 20.840 -39.031 -1.656 1.00 57.50 141 LYS A O 1
ATOM 1104 N N . SER A 1 142 ? 20.851 -36.810 -1.986 1.00 52.03 142 SER A N 1
ATOM 1105 C CA . SER A 1 142 ? 20.779 -36.456 -0.558 1.00 52.03 142 SER A CA 1
ATOM 1106 C C . SER A 1 142 ? 19.376 -35.948 -0.204 1.00 52.03 142 SER A C 1
ATOM 1108 O O . SER A 1 142 ? 18.676 -35.327 -1.002 1.00 52.03 142 SER A O 1
ATOM 1110 N N . LYS A 1 143 ? 18.911 -36.378 0.967 1.00 56.00 143 LYS A N 1
ATOM 1111 C CA . LYS A 1 143 ? 17.512 -36.422 1.395 1.00 56.00 143 LYS A CA 1
ATOM 1112 C C . LYS A 1 143 ? 17.075 -35.079 1.994 1.00 56.00 143 LYS A C 1
ATOM 1114 O O . LYS A 1 143 ? 17.735 -34.560 2.885 1.00 56.00 143 LYS A O 1
ATOM 1119 N N . ARG A 1 144 ? 15.916 -34.574 1.559 1.00 54.28 144 ARG A N 1
ATOM 1120 C CA . ARG A 1 144 ? 15.169 -33.482 2.210 1.00 54.28 144 ARG A CA 1
ATOM 1121 C C . ARG A 1 144 ? 14.741 -33.911 3.628 1.00 54.28 144 ARG A C 1
ATOM 1123 O O . ARG A 1 144 ? 14.133 -34.978 3.745 1.00 54.28 144 ARG A O 1
ATOM 1130 N N . PRO A 1 145 ? 14.974 -33.114 4.684 1.00 64.88 145 PRO A N 1
ATOM 1131 C CA . PRO A 1 145 ? 14.401 -33.383 5.998 1.00 64.88 145 PRO A CA 1
ATOM 1132 C C . PRO A 1 145 ? 12.900 -33.045 6.012 1.00 64.88 145 PRO A C 1
ATOM 1134 O O . PRO A 1 145 ? 12.475 -31.977 5.569 1.00 64.88 145 PRO A O 1
ATOM 1137 N N . ARG A 1 146 ? 12.085 -33.987 6.504 1.00 58.59 146 ARG A N 1
ATOM 1138 C CA . ARG A 1 146 ? 10.655 -33.797 6.779 1.00 58.59 146 ARG A CA 1
ATOM 1139 C C . ARG A 1 146 ? 10.499 -33.043 8.102 1.00 58.59 146 ARG A C 1
ATOM 1141 O O . ARG A 1 146 ? 10.953 -33.528 9.133 1.00 58.59 146 ARG A O 1
ATOM 1148 N N . ARG A 1 147 ? 9.811 -31.898 8.060 1.00 55.03 147 ARG A N 1
ATOM 1149 C CA . ARG A 1 147 ? 9.199 -31.254 9.232 1.00 55.03 147 ARG A CA 1
ATOM 1150 C C . ARG A 1 147 ? 8.247 -32.247 9.910 1.00 55.03 147 ARG A C 1
ATOM 1152 O O . ARG A 1 147 ? 7.411 -32.839 9.226 1.00 55.03 147 ARG A O 1
ATOM 1159 N N . ARG A 1 148 ? 8.368 -32.408 11.226 1.00 59.97 148 ARG A N 1
ATOM 1160 C CA . ARG A 1 148 ? 7.297 -32.926 12.083 1.00 59.97 148 ARG A CA 1
ATOM 1161 C C . ARG A 1 148 ? 6.729 -31.754 12.878 1.00 59.97 148 ARG A C 1
ATOM 1163 O O . ARG A 1 148 ? 7.505 -30.948 13.387 1.00 59.97 148 ARG A O 1
ATOM 1170 N N . ASN A 1 149 ? 5.400 -31.679 12.878 1.00 52.62 149 ASN A N 1
ATOM 1171 C CA . ASN A 1 149 ? 4.611 -31.022 13.915 1.00 52.62 149 ASN A CA 1
ATOM 1172 C C . ASN A 1 149 ? 4.746 -31.804 15.220 1.00 52.62 149 ASN A C 1
ATOM 1174 O O . ASN A 1 149 ? 4.922 -33.045 15.121 1.00 52.62 149 ASN A O 1
#

Secondary structure (DSSP, 8-state):
---HHHHHHHHHHHHHHHHHHHHHHHHHHHHHHHHHHHHHHHHHHHHHHHHHHHHHHHHHHHHHHHHHHHHHHHHHHHHSPPP-----------PPPPPTT----PEEEEEEE-STT-EEEEEEE----------------PPPPPP--